Protein AF-A0A954FIX8-F1 (afdb_monomer_lite)

Secondary structure (DSSP, 8-state):
---------TT-PPPHHHHHT-EEEE--SGGGTTEEEEEE--TT--SHHHHHHHEEEE-TTSPPBPPSEEEEETTEEEEEEE-HHHHHH-S--S--EEEEE-SSS-EEEEE-EEEEHHHHHHHH-HHHH--SS----THHHHHHHHHHHHHHHHHHHHHHHHH-

Foldseek 3Di:
DDDDDDDQPLPPDPDPVQQAQKAKEAELDDPCFQKIKIRHQDVLDDDQVQCQVFKWKDFPPDDIWGFPGWDDDDRTIITMTGDVCSSPVSDWGPWMKMWGDGPDPDIDIGTHHYDYLVVCCVNNNPVSSDDDPDDPPCCPVVVVVVVVVVVVVVVVVVVVVVVD

Structure (mmCIF, N/CA/C/O backbone):
data_AF-A0A954FIX8-F1
#
_entry.id   AF-A0A954FIX8-F1
#
loop_
_atom_site.group_PDB
_atom_site.id
_atom_site.type_symbol
_atom_site.label_atom_id
_atom_site.label_alt_id
_atom_site.label_comp_id
_atom_site.label_asym_id
_atom_site.label_entity_id
_atom_site.label_seq_id
_atom_site.pdbx_PDB_ins_code
_atom_site.Cartn_x
_atom_site.Cartn_y
_atom_site.Cartn_z
_atom_site.occupancy
_atom_site.B_iso_or_equiv
_atom_site.auth_seq_id
_atom_site.auth_comp_id
_atom_site.auth_asym_id
_atom_site.auth_atom_id
_atom_site.pdbx_PDB_model_num
ATOM 1 N N . MET A 1 1 ? 9.500 -44.089 -13.401 1.00 39.69 1 MET A N 1
ATOM 2 C CA . MET A 1 1 ? 9.480 -42.622 -13.225 1.00 39.69 1 MET A CA 1
ATOM 3 C C . MET A 1 1 ? 8.141 -42.274 -12.603 1.00 39.69 1 MET A C 1
ATOM 5 O O . MET A 1 1 ? 7.131 -42.311 -13.289 1.00 39.69 1 MET A O 1
ATOM 9 N N . THR A 1 2 ? 8.108 -42.116 -11.285 1.00 34.31 2 THR A N 1
ATOM 10 C CA . THR A 1 2 ? 6.881 -41.918 -10.502 1.00 34.31 2 THR A CA 1
ATOM 11 C C . THR A 1 2 ? 6.580 -40.425 -10.449 1.00 34.31 2 THR A C 1
ATOM 13 O O . THR A 1 2 ? 7.409 -39.648 -9.983 1.00 34.31 2 THR A O 1
ATOM 16 N N . ALA A 1 3 ? 5.428 -40.018 -10.978 1.00 35.94 3 ALA A N 1
ATOM 17 C CA . ALA A 1 3 ? 4.969 -38.638 -10.927 1.00 35.94 3 ALA A CA 1
ATOM 18 C C . ALA A 1 3 ? 4.528 -38.301 -9.495 1.00 35.94 3 ALA A C 1
ATOM 20 O O . ALA A 1 3 ? 3.536 -38.834 -9.001 1.00 35.94 3 ALA A O 1
ATOM 21 N N . THR A 1 4 ? 5.279 -37.432 -8.821 1.00 33.34 4 THR A N 1
ATOM 22 C CA . THR A 1 4 ? 4.901 -36.880 -7.517 1.00 33.34 4 THR A CA 1
ATOM 23 C C . THR A 1 4 ? 3.826 -35.818 -7.733 1.00 33.34 4 THR A C 1
ATOM 25 O O . THR A 1 4 ? 4.120 -34.701 -8.150 1.00 33.34 4 THR A O 1
ATOM 28 N N . SER A 1 5 ? 2.565 -36.162 -7.473 1.00 34.88 5 SER A N 1
ATOM 29 C CA . SER A 1 5 ? 1.468 -35.196 -7.424 1.00 34.88 5 SER A CA 1
ATOM 30 C C . SER A 1 5 ? 1.605 -34.337 -6.165 1.00 34.88 5 SER A C 1
ATOM 32 O O . SER A 1 5 ? 1.379 -34.821 -5.055 1.00 34.88 5 SER A O 1
ATOM 34 N N . ILE A 1 6 ? 1.977 -33.067 -6.323 1.00 37.81 6 ILE A N 1
ATOM 35 C CA . ILE A 1 6 ? 1.913 -32.081 -5.241 1.00 37.81 6 ILE A CA 1
ATOM 36 C C . ILE A 1 6 ? 0.433 -31.745 -5.034 1.00 37.81 6 ILE A C 1
ATOM 38 O O . ILE A 1 6 ? -0.188 -31.082 -5.862 1.00 37.81 6 ILE A O 1
ATOM 42 N N . GLN A 1 7 ? -0.155 -32.249 -3.949 1.00 28.70 7 GLN A N 1
ATOM 43 C CA . GLN A 1 7 ? -1.467 -31.801 -3.495 1.00 28.70 7 GLN A CA 1
ATOM 44 C C . GLN A 1 7 ? -1.322 -30.392 -2.913 1.00 28.70 7 GLN A C 1
ATOM 46 O O . GLN A 1 7 ? -0.745 -30.202 -1.843 1.00 28.70 7 GLN A O 1
ATOM 51 N N . TYR A 1 8 ? -1.849 -29.402 -3.628 1.00 33.47 8 TYR A N 1
ATOM 52 C CA . TYR A 1 8 ? -1.989 -28.041 -3.128 1.00 33.47 8 TYR A CA 1
ATOM 53 C C . TYR A 1 8 ? -3.057 -28.034 -2.035 1.00 33.47 8 TYR A C 1
ATOM 55 O O . TYR A 1 8 ? -4.249 -28.145 -2.315 1.00 33.47 8 TYR A O 1
ATOM 63 N N . ASN A 1 9 ? -2.629 -27.932 -0.778 1.00 33.62 9 ASN A N 1
ATOM 64 C CA . ASN A 1 9 ? -3.534 -27.736 0.346 1.00 33.62 9 ASN A CA 1
ATOM 65 C C . ASN A 1 9 ? -4.104 -26.309 0.281 1.00 33.62 9 ASN A C 1
ATOM 67 O O . ASN A 1 9 ? -3.514 -25.365 0.794 1.00 33.62 9 ASN A O 1
ATOM 71 N N . THR A 1 10 ? -5.248 -26.160 -0.383 1.00 42.16 10 THR A N 1
ATOM 72 C CA . THR A 1 10 ? -5.930 -24.888 -0.683 1.00 42.16 10 THR A CA 1
ATOM 73 C C . THR A 1 10 ? -6.607 -24.239 0.537 1.00 42.16 10 THR A C 1
ATOM 75 O O . THR A 1 10 ? -7.404 -23.324 0.380 1.00 42.16 10 THR A O 1
ATOM 78 N N . ASN A 1 11 ? -6.321 -24.703 1.760 1.00 40.00 11 ASN A N 1
ATOM 79 C CA . ASN A 1 11 ? -7.051 -24.325 2.976 1.00 40.00 11 ASN A CA 1
ATOM 80 C C . ASN A 1 11 ? -6.167 -23.774 4.103 1.00 40.00 11 ASN A C 1
ATOM 82 O O . ASN A 1 11 ? -6.556 -23.821 5.271 1.00 40.00 11 ASN A O 1
ATOM 86 N N . GLN A 1 12 ? -4.997 -23.214 3.802 1.00 38.09 12 GLN A N 1
ATOM 87 C CA . GLN A 1 12 ? -4.300 -22.401 4.799 1.00 38.09 12 GLN A CA 1
ATOM 88 C C . GLN A 1 12 ? -4.843 -20.973 4.757 1.00 38.09 12 GLN A C 1
ATOM 90 O O . GLN A 1 12 ? -4.279 -20.086 4.127 1.00 38.09 12 GLN A O 1
ATOM 95 N N . ARG A 1 13 ? -5.965 -20.749 5.459 1.00 42.78 13 ARG A N 1
ATOM 96 C CA . ARG A 1 13 ? -6.298 -19.397 5.929 1.00 42.78 13 ARG A CA 1
ATOM 97 C C . ARG A 1 13 ? -5.072 -18.862 6.688 1.00 42.78 13 ARG A C 1
ATOM 99 O O . ARG A 1 13 ? -4.485 -19.637 7.450 1.00 42.78 13 ARG A O 1
ATOM 106 N N . PRO A 1 14 ? -4.695 -17.581 6.520 1.00 46.41 14 PRO A N 1
ATOM 107 C CA . PRO A 1 14 ? -3.630 -16.974 7.311 1.00 46.41 14 PRO A CA 1
ATOM 108 C C . PRO A 1 14 ? -3.863 -17.287 8.788 1.00 46.41 14 PRO A C 1
ATOM 110 O O . PRO A 1 14 ? -5.001 -17.166 9.255 1.00 46.41 14 PRO A O 1
ATOM 113 N N . LYS A 1 15 ? -2.819 -17.716 9.513 1.00 43.31 15 LYS A N 1
ATOM 114 C CA . LYS A 1 15 ? -2.913 -17.876 10.970 1.00 43.31 15 LYS A CA 1
ATOM 115 C C . LYS A 1 15 ? -3.481 -16.575 11.529 1.00 43.31 15 LYS A C 1
ATOM 117 O O . LYS A 1 15 ? -3.002 -15.499 11.200 1.00 43.31 15 LYS A O 1
ATOM 122 N N . GLU A 1 16 ? -4.500 -16.670 12.367 1.00 44.19 16 GLU A N 1
ATOM 123 C CA . GLU A 1 16 ? -5.243 -15.529 12.925 1.00 44.19 16 GLU A CA 1
ATOM 124 C C . GLU A 1 16 ? -4.321 -14.491 13.606 1.00 44.19 16 GLU A C 1
ATOM 126 O O . GLU A 1 16 ? -4.558 -13.288 13.548 1.00 44.19 16 GLU A O 1
ATOM 131 N N . SER A 1 17 ? -3.178 -14.957 14.124 1.00 43.09 17 SER A N 1
ATOM 132 C CA . SER A 1 17 ? -2.058 -14.150 14.628 1.00 43.09 17 SER A CA 1
ATOM 133 C C . SER A 1 17 ? -1.415 -13.211 13.594 1.00 43.09 17 SER A C 1
ATOM 135 O O . SER A 1 17 ? -0.978 -12.131 13.977 1.00 43.09 17 SER A O 1
ATOM 137 N N . ASP A 1 18 ? -1.321 -13.599 12.320 1.00 48.75 18 ASP A N 1
ATOM 138 C CA . ASP A 1 18 ? -0.743 -12.768 11.253 1.00 48.75 18 ASP A CA 1
ATOM 139 C C . ASP A 1 18 ? -1.732 -11.689 10.776 1.00 48.75 18 ASP A C 1
ATOM 141 O O . ASP A 1 18 ? -1.312 -10.647 10.279 1.00 48.75 18 ASP A O 1
ATOM 145 N N . ARG A 1 19 ? -3.047 -11.890 10.965 1.00 50.97 19 ARG A N 1
ATOM 146 C CA . ARG A 1 19 ? -4.070 -10.881 10.629 1.00 50.97 19 ARG A CA 1
ATOM 147 C C . ARG A 1 19 ? -4.088 -9.716 11.616 1.00 50.97 19 ARG A C 1
ATOM 149 O O . ARG A 1 19 ? -4.242 -8.573 11.199 1.00 50.97 19 ARG A O 1
ATOM 156 N N . ASN A 1 20 ? -3.888 -9.988 12.906 1.00 53.97 20 ASN A N 1
ATOM 157 C CA . ASN A 1 20 ? -3.917 -8.950 13.945 1.00 53.97 20 ASN A CA 1
ATOM 158 C C . ASN A 1 20 ? -2.717 -7.990 13.887 1.00 53.97 20 ASN A C 1
ATOM 160 O O . ASN A 1 20 ? -2.825 -6.855 14.341 1.00 53.97 20 ASN A O 1
ATOM 164 N N . ALA A 1 21 ? -1.585 -8.420 13.321 1.00 64.12 21 ALA A N 1
ATOM 165 C CA . ALA A 1 21 ? -0.390 -7.586 13.200 1.00 64.12 21 ALA A CA 1
ATOM 166 C C . ALA A 1 21 ? -0.434 -6.612 12.008 1.00 64.12 21 ALA A C 1
ATOM 168 O O . ALA A 1 21 ? 0.373 -5.687 11.963 1.00 64.12 21 ALA A O 1
ATOM 169 N N . GLY A 1 22 ? -1.380 -6.774 11.075 1.00 73.88 22 GLY A N 1
ATOM 170 C CA . GLY A 1 22 ? -1.388 -6.038 9.813 1.00 73.88 22 GLY A CA 1
ATOM 171 C C . GLY A 1 22 ? -0.283 -6.516 8.860 1.00 73.88 22 GLY A C 1
ATOM 172 O O . GLY A 1 22 ? 0.870 -6.736 9.243 1.00 73.88 22 GLY A O 1
ATOM 173 N N . ARG A 1 23 ? -0.628 -6.691 7.586 1.00 84.69 23 ARG A N 1
ATOM 174 C CA . ARG A 1 23 ? 0.288 -7.171 6.543 1.00 84.69 23 ARG A CA 1
ATOM 175 C C . ARG A 1 23 ? 0.268 -6.210 5.369 1.00 84.69 23 ARG A C 1
ATOM 177 O O . ARG A 1 23 ? -0.810 -5.833 4.918 1.00 84.69 23 ARG A O 1
ATOM 184 N N . ILE A 1 24 ? 1.442 -5.889 4.831 1.00 87.75 24 ILE A N 1
ATOM 185 C CA . ILE A 1 24 ? 1.549 -5.302 3.498 1.00 87.75 24 ILE A CA 1
ATOM 186 C C . ILE A 1 24 ? 2.100 -6.306 2.492 1.00 87.75 24 ILE A C 1
ATOM 188 O O . ILE A 1 24 ? 3.053 -7.043 2.760 1.00 87.75 24 ILE A O 1
ATOM 192 N N . VAL A 1 25 ? 1.479 -6.322 1.321 1.00 88.19 25 VAL A N 1
ATOM 193 C CA . VAL A 1 25 ? 1.884 -7.094 0.152 1.00 88.19 25 VAL A CA 1
ATOM 194 C C . VAL A 1 25 ? 2.420 -6.112 -0.879 1.00 88.19 25 VAL A C 1
ATOM 196 O O . VAL A 1 25 ? 1.718 -5.183 -1.270 1.00 88.19 25 VAL A O 1
ATOM 199 N N . VAL A 1 26 ? 3.670 -6.296 -1.292 1.00 89.00 26 VAL A N 1
ATOM 200 C CA . VAL A 1 26 ? 4.383 -5.361 -2.170 1.00 89.00 26 VAL A CA 1
ATOM 201 C C . VAL A 1 26 ? 4.695 -6.036 -3.498 1.00 89.00 26 VAL A C 1
ATOM 203 O O . VAL A 1 26 ? 5.276 -7.123 -3.529 1.00 89.00 26 VAL A O 1
ATOM 206 N N . HIS A 1 27 ? 4.339 -5.376 -4.595 1.00 86.94 27 HIS A N 1
ATOM 207 C CA . HIS A 1 27 ? 4.666 -5.805 -5.948 1.00 86.94 27 HIS A CA 1
ATOM 208 C C . HIS A 1 27 ? 5.991 -5.160 -6.371 1.00 86.94 27 HIS A C 1
ATOM 210 O O . HIS A 1 27 ? 6.086 -3.941 -6.500 1.00 86.94 27 HIS A O 1
ATOM 216 N N . THR A 1 28 ? 7.024 -5.976 -6.579 1.00 84.25 28 THR A N 1
ATOM 217 C CA . THR A 1 28 ? 8.376 -5.526 -6.970 1.00 84.25 28 THR A CA 1
ATOM 218 C C . THR A 1 28 ? 8.754 -5.923 -8.394 1.00 84.25 28 THR A C 1
ATOM 220 O O . THR A 1 28 ? 9.858 -5.623 -8.838 1.00 84.25 28 THR A O 1
ATOM 223 N N . VAL A 1 29 ? 7.867 -6.622 -9.107 1.00 78.69 29 VAL A N 1
ATOM 224 C CA . VAL A 1 29 ? 8.109 -7.129 -10.462 1.00 78.69 29 VAL A CA 1
ATOM 225 C C . VAL A 1 29 ? 6.853 -7.021 -11.329 1.00 78.69 29 VAL A C 1
ATOM 227 O O . VAL A 1 29 ? 5.725 -7.108 -10.843 1.00 78.69 29 VAL A O 1
ATOM 230 N N . GLY A 1 30 ? 7.053 -6.882 -12.642 1.00 79.69 30 GLY A N 1
ATOM 231 C CA . GLY A 1 30 ? 5.978 -6.864 -13.637 1.00 79.69 30 GLY A CA 1
ATOM 232 C C . GLY A 1 30 ? 5.226 -5.532 -13.736 1.00 79.69 30 GLY A C 1
ATOM 233 O O . GLY A 1 30 ? 5.702 -4.484 -13.306 1.00 79.69 30 GLY A O 1
ATOM 234 N N . ASN A 1 31 ? 4.030 -5.567 -14.324 1.00 78.12 31 ASN A N 1
ATOM 235 C CA . ASN A 1 31 ? 3.233 -4.362 -14.612 1.00 78.12 31 ASN A CA 1
ATOM 236 C C . ASN A 1 31 ? 2.630 -3.700 -13.361 1.00 78.12 31 ASN A C 1
ATOM 238 O O . ASN A 1 31 ? 2.096 -2.599 -13.445 1.00 78.12 31 ASN A O 1
ATOM 242 N N . GLU A 1 32 ? 2.699 -4.379 -12.219 1.00 78.44 32 GLU A N 1
ATOM 243 C CA . GLU A 1 32 ? 2.155 -3.932 -10.935 1.00 78.44 32 GLU A CA 1
ATOM 244 C C . GLU A 1 32 ? 3.255 -3.415 -9.995 1.00 78.44 32 GLU A C 1
ATOM 246 O O . GLU A 1 32 ? 2.974 -3.090 -8.845 1.00 78.44 32 GLU A O 1
ATOM 251 N N . THR A 1 33 ? 4.506 -3.334 -10.467 1.00 82.44 33 THR A N 1
ATOM 252 C CA . THR A 1 33 ? 5.653 -2.877 -9.666 1.00 82.44 33 THR A CA 1
ATOM 253 C C . THR A 1 33 ? 5.366 -1.514 -9.030 1.00 82.44 33 THR A C 1
ATOM 255 O O . THR A 1 33 ? 4.926 -0.581 -9.701 1.00 82.44 33 THR A O 1
ATOM 258 N N . GLY A 1 34 ? 5.614 -1.403 -7.725 1.00 84.69 34 GLY A N 1
ATOM 259 C CA . GLY A 1 34 ? 5.345 -0.205 -6.930 1.00 84.69 34 GLY A CA 1
ATOM 260 C C . GLY A 1 34 ? 3.978 -0.197 -6.255 1.00 84.69 34 GLY A C 1
ATOM 261 O O . GLY A 1 34 ? 3.753 0.624 -5.366 1.00 84.69 34 GLY A O 1
ATOM 262 N N . LEU A 1 35 ? 3.069 -1.109 -6.616 1.00 88.44 35 LEU A N 1
ATOM 263 C CA . LEU A 1 35 ? 1.805 -1.244 -5.906 1.00 88.44 35 LEU A CA 1
ATOM 264 C C . LEU A 1 35 ? 1.990 -1.962 -4.570 1.00 88.44 35 LEU A C 1
ATOM 266 O O . LEU A 1 35 ? 2.683 -2.977 -4.453 1.00 88.44 35 LEU A O 1
ATOM 270 N N . ILE A 1 36 ? 1.317 -1.426 -3.559 1.00 89.94 36 ILE A N 1
ATOM 271 C CA . ILE A 1 36 ? 1.330 -1.940 -2.196 1.00 89.94 36 ILE A CA 1
ATOM 272 C C . ILE A 1 36 ? -0.112 -2.143 -1.764 1.00 89.94 36 ILE A C 1
ATOM 274 O O . ILE A 1 36 ? -0.934 -1.236 -1.872 1.00 89.94 36 ILE A O 1
ATOM 278 N N . ARG A 1 37 ? -0.415 -3.323 -1.240 1.00 88.75 37 ARG A N 1
ATOM 279 C CA . ARG A 1 37 ? -1.689 -3.641 -0.604 1.00 88.75 37 ARG A CA 1
ATOM 280 C C . ARG A 1 37 ? -1.478 -3.747 0.894 1.00 88.75 37 ARG A C 1
ATOM 282 O O . ARG A 1 37 ? -0.566 -4.435 1.328 1.00 88.75 37 ARG A O 1
ATOM 289 N N . LEU A 1 38 ? -2.345 -3.122 1.670 1.00 87.12 38 LEU A N 1
ATOM 290 C CA . LEU A 1 38 ? -2.389 -3.212 3.119 1.00 87.12 38 LEU A CA 1
ATOM 291 C C . LEU A 1 38 ? -3.659 -3.951 3.542 1.00 87.12 38 LEU A C 1
ATOM 293 O O . LEU A 1 38 ? -4.772 -3.522 3.236 1.00 87.12 38 LEU A O 1
ATOM 297 N N . ASP A 1 39 ? -3.453 -5.046 4.267 1.00 81.75 39 ASP A N 1
ATOM 298 C CA . ASP A 1 39 ? -4.475 -5.822 4.958 1.00 81.75 39 ASP A CA 1
ATOM 299 C C . ASP A 1 39 ? -4.311 -5.565 6.465 1.00 81.75 39 ASP A C 1
ATOM 301 O O . ASP A 1 39 ? -3.432 -6.146 7.109 1.00 81.75 39 ASP A O 1
ATOM 305 N N . ILE A 1 40 ? -5.118 -4.671 7.039 1.00 78.69 40 ILE A N 1
ATOM 306 C CA . ILE A 1 40 ? -5.077 -4.354 8.475 1.00 78.69 40 ILE A CA 1
ATOM 307 C C . ILE A 1 40 ? -6.496 -4.147 9.026 1.00 78.69 40 ILE A C 1
ATOM 309 O O . ILE A 1 40 ? -7.309 -3.477 8.382 1.00 78.69 40 ILE A O 1
ATOM 313 N N . PRO A 1 41 ? -6.829 -4.708 10.204 1.00 77.31 41 PRO A N 1
ATOM 314 C CA . PRO A 1 41 ? -8.099 -4.421 10.854 1.00 77.31 41 PRO A CA 1
ATOM 315 C C . PRO A 1 41 ? -8.109 -2.979 11.384 1.00 77.31 41 PRO A C 1
ATOM 317 O O . PRO A 1 41 ? -7.289 -2.615 12.223 1.00 77.31 41 PRO A O 1
ATOM 320 N N . LEU A 1 42 ? -9.069 -2.169 10.930 1.00 82.31 42 LEU A N 1
ATOM 321 C CA . LEU A 1 42 ? -9.266 -0.779 11.373 1.00 82.31 42 LEU A CA 1
ATOM 322 C C . LEU A 1 42 ? -10.658 -0.607 11.999 1.00 82.31 42 LEU A C 1
ATOM 324 O O . LEU A 1 42 ? -11.490 0.110 11.447 1.00 82.31 42 LEU A O 1
ATOM 328 N N . PRO A 1 43 ? -10.951 -1.251 13.146 1.00 78.56 43 PRO A N 1
ATOM 329 C CA . PRO A 1 43 ? -12.299 -1.262 13.720 1.00 78.56 43 PRO A CA 1
ATOM 330 C C . PRO A 1 43 ? -12.778 0.124 14.181 1.00 78.56 43 PRO A C 1
ATOM 332 O O . PRO A 1 43 ? -13.966 0.312 14.427 1.00 78.56 43 PRO A O 1
ATOM 335 N N . GLN A 1 44 ? -11.872 1.099 14.317 1.00 81.62 44 GLN A N 1
ATOM 336 C CA . GLN A 1 44 ? -12.204 2.475 14.698 1.00 81.62 44 GLN A CA 1
ATOM 337 C C . GLN A 1 44 ? -12.613 3.357 13.507 1.00 81.62 44 GLN A C 1
ATOM 339 O O . GLN A 1 44 ? -13.035 4.494 13.719 1.00 81.62 44 GLN A O 1
ATOM 344 N N . LEU A 1 45 ? -12.463 2.869 12.271 1.00 81.44 45 LEU A N 1
ATOM 345 C CA . LEU A 1 45 ? -12.846 3.574 11.050 1.00 81.44 45 LEU A CA 1
ATOM 346 C C . LEU A 1 45 ? -14.036 2.858 10.413 1.00 81.44 45 LEU A C 1
ATOM 348 O O . LEU A 1 45 ? -13.994 1.653 10.191 1.00 81.44 45 LEU A O 1
ATOM 352 N N . ALA A 1 46 ? -15.110 3.597 10.130 1.00 79.94 46 ALA A N 1
ATOM 353 C CA . ALA A 1 46 ? -16.377 2.986 9.726 1.00 79.94 46 ALA A CA 1
ATOM 354 C C . ALA A 1 46 ? -16.553 2.891 8.203 1.00 79.94 46 ALA A C 1
ATOM 356 O O . ALA A 1 46 ? -17.371 2.109 7.725 1.00 79.94 46 ALA A O 1
ATOM 357 N N . THR A 1 47 ? -15.827 3.703 7.427 1.00 85.69 47 THR A N 1
ATOM 358 C CA . THR A 1 47 ? -16.047 3.825 5.976 1.00 85.69 47 THR A CA 1
ATOM 359 C C . THR A 1 47 ? -14.746 3.899 5.185 1.00 85.69 47 THR A C 1
ATOM 361 O O . THR A 1 47 ? -13.736 4.418 5.663 1.00 85.69 47 THR A O 1
ATOM 364 N N . ALA A 1 48 ? -14.793 3.448 3.927 1.00 86.12 48 ALA A N 1
ATOM 365 C CA . ALA A 1 48 ? -13.664 3.526 2.999 1.00 86.12 48 ALA A CA 1
ATOM 366 C C . ALA A 1 48 ? -13.184 4.974 2.771 1.00 86.12 48 ALA A C 1
ATOM 368 O O . ALA A 1 48 ? -11.985 5.216 2.653 1.00 86.12 48 ALA A O 1
ATOM 369 N N . ASP A 1 49 ? -14.099 5.949 2.783 1.00 87.12 49 ASP A N 1
ATOM 370 C CA . ASP A 1 49 ? -13.768 7.372 2.648 1.00 87.12 49 ASP A CA 1
ATOM 371 C C . ASP A 1 49 ? -12.996 7.923 3.850 1.00 87.12 49 ASP A C 1
ATOM 373 O O . ASP A 1 49 ? -12.104 8.759 3.694 1.00 87.12 49 ASP A O 1
ATOM 377 N N . GLU A 1 50 ? -13.327 7.479 5.063 1.00 88.06 50 GLU A N 1
ATOM 378 C CA . GLU A 1 50 ? -12.548 7.839 6.245 1.00 88.06 50 GLU A CA 1
ATOM 379 C C . GLU A 1 50 ? -11.157 7.226 6.201 1.00 88.06 50 GLU A C 1
ATOM 381 O O . GLU A 1 50 ? -10.180 7.935 6.431 1.00 88.06 50 GLU A O 1
ATOM 386 N N . VAL A 1 51 ? -11.070 5.944 5.847 1.00 88.44 51 VAL A N 1
ATOM 387 C CA . VAL A 1 51 ? -9.802 5.232 5.677 1.00 88.44 51 VAL A CA 1
ATOM 388 C C . VAL A 1 51 ? -8.923 5.944 4.649 1.00 88.44 51 VAL A C 1
ATOM 390 O O . VAL A 1 51 ? -7.766 6.239 4.932 1.00 88.44 51 VAL A O 1
ATOM 393 N N . ARG A 1 52 ? -9.486 6.336 3.501 1.00 88.62 52 ARG A N 1
ATOM 394 C CA . ARG A 1 52 ? -8.760 7.049 2.442 1.00 88.62 52 ARG A CA 1
ATOM 395 C C . ARG A 1 52 ? -8.164 8.381 2.901 1.00 88.62 52 ARG A C 1
ATOM 397 O O . ARG A 1 52 ? -7.115 8.775 2.405 1.00 88.62 52 ARG A O 1
ATOM 404 N N . ARG A 1 53 ? -8.845 9.097 3.801 1.00 88.88 53 ARG A N 1
ATOM 405 C CA . ARG A 1 53 ? -8.403 10.415 4.288 1.00 88.88 53 ARG A CA 1
ATOM 406 C C . ARG A 1 53 ? -7.479 10.340 5.498 1.00 88.88 53 ARG A C 1
ATOM 408 O O . ARG A 1 53 ? -6.666 11.240 5.672 1.00 88.88 53 ARG A O 1
ATOM 415 N N . LYS A 1 54 ? -7.659 9.332 6.353 1.00 90.50 54 LYS A N 1
ATOM 416 C CA . LYS A 1 54 ? -7.036 9.273 7.681 1.00 90.50 54 LYS A CA 1
ATOM 417 C C . LYS A 1 54 ? -5.879 8.290 7.768 1.00 90.50 54 LYS A C 1
ATOM 419 O O . LYS A 1 54 ? -5.087 8.426 8.689 1.00 90.50 54 LYS A O 1
ATOM 424 N N . VAL A 1 55 ? -5.790 7.307 6.871 1.00 91.31 55 VAL A N 1
ATOM 425 C CA . VAL A 1 55 ? -4.695 6.330 6.863 1.00 91.31 55 VAL A CA 1
ATOM 426 C C . VAL A 1 55 ? -3.554 6.833 5.991 1.00 91.31 55 VAL A C 1
ATOM 428 O O . VAL A 1 55 ? -3.787 7.294 4.877 1.00 91.31 55 VAL A O 1
ATOM 431 N N . GLN A 1 56 ? -2.325 6.701 6.475 1.00 93.31 56 GLN A N 1
ATOM 432 C CA . GLN A 1 56 ? -1.107 6.904 5.698 1.00 93.31 56 GLN A CA 1
ATOM 433 C C . GLN A 1 56 ? -0.161 5.718 5.890 1.00 93.31 56 GLN A C 1
ATOM 435 O O . GLN A 1 56 ? -0.152 5.064 6.935 1.00 93.31 56 GLN A O 1
ATOM 440 N N . LEU A 1 57 ? 0.645 5.444 4.868 1.00 91.69 57 LEU A N 1
ATOM 441 C CA . LEU A 1 57 ? 1.715 4.455 4.912 1.00 91.69 57 LEU A CA 1
ATOM 442 C C . LEU A 1 57 ? 3.060 5.182 4.864 1.00 91.69 57 LEU A C 1
ATOM 444 O O . LEU A 1 57 ? 3.374 5.854 3.890 1.00 91.69 57 LEU A O 1
ATOM 448 N N . ALA A 1 58 ? 3.866 5.042 5.906 1.00 92.31 58 ALA A N 1
ATOM 449 C CA . ALA A 1 58 ? 5.213 5.582 5.979 1.00 92.31 58 ALA A CA 1
ATOM 450 C C . ALA A 1 58 ? 6.241 4.469 5.737 1.00 92.31 58 ALA A C 1
ATOM 452 O O . ALA A 1 58 ? 6.287 3.478 6.467 1.00 92.31 58 ALA A O 1
ATOM 453 N N . ILE A 1 59 ? 7.086 4.657 4.726 1.00 89.94 59 ILE A N 1
ATOM 454 C CA . ILE A 1 59 ? 8.235 3.798 4.431 1.00 89.94 59 ILE A CA 1
ATOM 455 C C . ILE A 1 59 ? 9.497 4.624 4.711 1.00 89.94 59 ILE A C 1
ATOM 457 O O . ILE A 1 59 ? 9.600 5.741 4.201 1.00 89.94 59 ILE A O 1
ATOM 461 N N . PRO A 1 60 ? 10.451 4.148 5.534 1.00 85.88 60 PRO A N 1
ATOM 462 C CA . PRO A 1 60 ? 11.658 4.909 5.836 1.00 85.88 60 PRO A CA 1
ATOM 463 C C . PRO A 1 60 ? 12.426 5.292 4.566 1.00 85.88 60 PRO A C 1
ATOM 465 O O . PRO A 1 60 ? 12.799 4.428 3.779 1.00 85.88 60 PRO A O 1
ATOM 468 N N . GLY A 1 61 ? 12.684 6.590 4.396 1.00 84.81 61 GLY A N 1
ATOM 469 C CA . GLY A 1 61 ? 13.349 7.136 3.208 1.00 84.81 61 GLY A CA 1
ATOM 470 C C . GLY A 1 61 ? 12.398 7.662 2.127 1.00 84.81 61 GLY A C 1
ATOM 471 O O . GLY A 1 61 ? 12.861 8.360 1.230 1.00 84.81 61 GLY A O 1
ATOM 472 N N . GLU A 1 62 ? 11.090 7.421 2.246 1.00 86.31 62 GLU A N 1
ATOM 473 C CA . GLU A 1 62 ? 10.056 7.961 1.356 1.00 86.31 62 GLU A CA 1
ATOM 474 C C . GLU A 1 62 ? 9.142 8.945 2.110 1.00 86.31 62 GLU A C 1
ATOM 476 O O . GLU A 1 62 ? 9.003 8.901 3.336 1.00 86.31 62 GLU A O 1
ATOM 481 N N . ALA A 1 63 ? 8.515 9.868 1.378 1.00 87.88 63 ALA A N 1
ATOM 482 C CA . ALA A 1 63 ? 7.434 10.673 1.937 1.00 87.88 63 ALA A CA 1
ATOM 483 C C . ALA A 1 63 ? 6.230 9.772 2.294 1.00 87.88 63 ALA A C 1
ATOM 485 O O . ALA A 1 63 ? 6.009 8.768 1.615 1.00 87.88 63 ALA A O 1
ATOM 486 N N . PRO A 1 64 ? 5.423 10.118 3.316 1.00 89.44 64 PRO A N 1
ATOM 487 C CA . PRO A 1 64 ? 4.225 9.351 3.641 1.00 89.44 64 PRO A CA 1
ATOM 488 C C . PRO A 1 64 ? 3.304 9.191 2.426 1.00 89.44 64 PRO A C 1
ATOM 490 O O . PRO A 1 64 ? 2.965 10.162 1.747 1.00 89.44 64 PRO A O 1
ATOM 493 N N . LEU A 1 65 ? 2.898 7.953 2.167 1.00 89.88 65 LEU A N 1
ATOM 494 C CA . LEU A 1 65 ? 2.042 7.569 1.059 1.00 89.88 65 LEU A CA 1
ATOM 495 C C . LEU A 1 65 ? 0.579 7.634 1.483 1.00 89.88 65 LEU A C 1
ATOM 497 O O . LEU A 1 65 ? 0.161 7.023 2.471 1.00 89.88 65 LEU A O 1
ATOM 501 N N . SER A 1 66 ? -0.213 8.340 0.685 1.00 90.25 66 SER A N 1
ATOM 502 C CA . SER A 1 66 ? -1.668 8.364 0.819 1.00 90.25 66 SER A CA 1
ATOM 503 C C . SER A 1 66 ? -2.301 7.198 0.049 1.00 90.25 66 SER A C 1
ATOM 505 O O . SER A 1 66 ? -1.788 6.824 -1.011 1.00 90.25 66 SER A O 1
ATOM 507 N N . PRO A 1 67 ? -3.434 6.645 0.519 1.00 90.25 67 PRO A N 1
ATOM 508 C CA . PRO A 1 67 ? -4.144 5.588 -0.186 1.00 90.25 67 PRO A CA 1
ATOM 509 C C . PRO A 1 67 ? -4.539 6.007 -1.606 1.00 90.25 67 PRO A C 1
ATOM 511 O O . PRO A 1 67 ? -5.214 7.022 -1.812 1.00 90.25 67 PRO A O 1
ATOM 514 N N . THR A 1 68 ? -4.161 5.201 -2.596 1.00 88.31 68 THR A N 1
ATOM 515 C CA . THR A 1 68 ? -4.609 5.355 -3.986 1.00 88.31 68 THR A CA 1
ATOM 516 C C . THR A 1 68 ? -6.022 4.811 -4.165 1.00 88.31 68 THR A C 1
ATOM 518 O O . THR A 1 68 ? -6.818 5.394 -4.903 1.00 88.31 68 THR A O 1
ATOM 521 N N . SER A 1 69 ? -6.358 3.745 -3.434 1.00 85.94 69 SER A N 1
ATOM 522 C CA . SER A 1 69 ? -7.679 3.121 -3.429 1.00 85.94 69 SER A CA 1
ATOM 523 C C . SER A 1 69 ? -7.995 2.478 -2.085 1.00 85.94 69 SER A C 1
ATOM 525 O O . SER A 1 69 ? -7.096 2.065 -1.354 1.00 85.94 69 SER A O 1
ATOM 527 N N . VAL A 1 70 ? -9.283 2.402 -1.760 1.00 86.38 70 VAL A N 1
ATOM 528 C CA . VAL A 1 70 ? -9.792 1.726 -0.566 1.00 86.38 70 VAL A CA 1
ATOM 529 C C . VAL A 1 70 ? -11.078 1.007 -0.934 1.00 86.38 70 VAL A C 1
ATOM 531 O O . VAL A 1 70 ? -12.019 1.636 -1.418 1.00 86.38 70 VAL A O 1
ATOM 534 N N . VAL A 1 71 ? -11.138 -0.295 -0.665 1.00 83.38 71 VAL A N 1
ATOM 535 C CA . VAL A 1 71 ? -12.338 -1.110 -0.875 1.00 83.38 71 VAL A CA 1
ATOM 536 C C . VAL A 1 71 ? -12.723 -1.789 0.432 1.00 83.38 71 VAL A C 1
ATOM 538 O O . VAL A 1 71 ? -11.889 -2.406 1.089 1.00 83.38 71 VAL A O 1
ATOM 541 N N . ALA A 1 72 ? -13.994 -1.671 0.813 1.00 79.06 72 ALA A N 1
ATOM 542 C CA . ALA A 1 72 ? -14.556 -2.441 1.916 1.00 79.06 72 ALA A CA 1
ATOM 543 C C . ALA A 1 72 ? -14.860 -3.866 1.430 1.00 79.06 72 ALA A C 1
ATOM 545 O O . ALA A 1 72 ? -15.578 -4.040 0.444 1.00 79.06 72 ALA A O 1
ATOM 546 N N . VAL A 1 73 ? -14.305 -4.868 2.108 1.00 73.94 73 VAL A N 1
ATOM 547 C CA . VAL A 1 73 ? -14.520 -6.290 1.828 1.00 73.94 73 VAL A CA 1
ATOM 548 C C . VAL A 1 73 ? -14.971 -6.940 3.127 1.00 73.94 73 VAL A C 1
ATOM 550 O O . VAL A 1 73 ? -14.191 -7.049 4.066 1.00 73.94 73 VAL A O 1
ATOM 553 N N . ASP A 1 74 ? -16.237 -7.350 3.180 1.00 71.81 74 ASP A N 1
ATOM 554 C CA . ASP A 1 74 ? -16.867 -7.937 4.366 1.00 71.81 74 ASP A CA 1
ATOM 555 C C . ASP A 1 74 ? -16.649 -7.096 5.644 1.00 71.81 74 ASP A C 1
ATOM 557 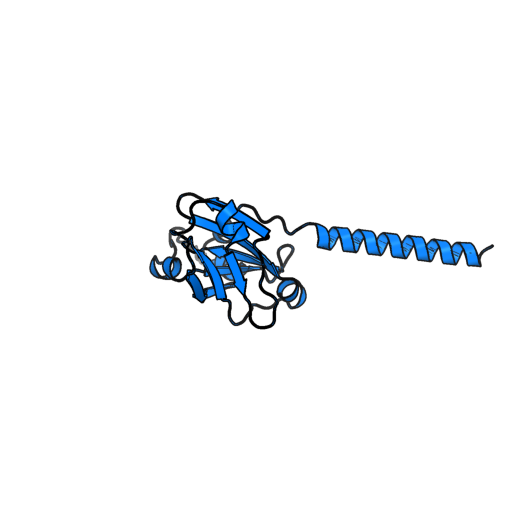O O . ASP A 1 74 ? -17.279 -6.054 5.822 1.00 71.81 74 ASP A O 1
ATOM 561 N N . ASP A 1 75 ? -15.766 -7.552 6.534 1.00 69.19 75 ASP A N 1
ATOM 562 C CA . ASP A 1 75 ? -15.450 -6.994 7.850 1.00 69.19 75 ASP A CA 1
ATOM 563 C C . ASP A 1 75 ? -14.132 -6.195 7.896 1.00 69.19 75 ASP A C 1
ATOM 565 O O . ASP A 1 75 ? -13.692 -5.787 8.973 1.00 69.19 75 ASP A O 1
ATOM 569 N N . HIS A 1 76 ? -13.487 -5.965 6.751 1.00 73.94 76 HIS A N 1
ATOM 570 C CA . HIS A 1 76 ? -12.198 -5.282 6.673 1.00 73.94 76 HIS A CA 1
ATOM 571 C C . HIS A 1 76 ? -12.083 -4.350 5.460 1.00 73.94 76 HIS A C 1
ATOM 573 O O . HIS A 1 76 ? -12.920 -4.323 4.556 1.00 73.94 76 HIS A O 1
ATOM 579 N N . PHE A 1 77 ? -11.014 -3.553 5.448 1.00 80.19 77 PHE A N 1
ATOM 580 C CA . PHE A 1 77 ? -10.661 -2.691 4.325 1.00 80.19 77 PHE A CA 1
ATOM 581 C C . PHE A 1 77 ? -9.421 -3.234 3.632 1.00 80.19 77 PHE A C 1
ATOM 583 O O . PHE A 1 77 ? -8.433 -3.570 4.285 1.00 80.19 77 PHE A O 1
ATOM 590 N N . VAL A 1 78 ? -9.464 -3.269 2.305 1.00 83.44 78 VAL A N 1
ATOM 591 C CA . VAL A 1 78 ? -8.278 -3.453 1.475 1.00 83.44 78 VAL A CA 1
ATOM 592 C C . VAL A 1 78 ? -7.842 -2.080 0.994 1.00 83.44 78 VAL A C 1
ATOM 594 O O . VAL A 1 78 ? -8.605 -1.374 0.331 1.00 83.44 78 VAL A O 1
ATOM 597 N N . ILE A 1 79 ? -6.629 -1.687 1.372 1.00 87.69 79 ILE A N 1
ATOM 598 C CA . ILE A 1 79 ? -6.091 -0.351 1.112 1.00 87.69 79 ILE A CA 1
ATOM 599 C C . ILE A 1 79 ? -4.917 -0.494 0.151 1.00 87.69 79 ILE A C 1
ATOM 601 O O . ILE A 1 79 ? -3.990 -1.260 0.409 1.00 87.69 79 ILE A O 1
ATOM 605 N N . SER A 1 80 ? -4.946 0.245 -0.950 1.00 89.38 80 SER A N 1
ATOM 606 C CA . SER A 1 80 ? -3.871 0.266 -1.939 1.00 89.38 80 SER A CA 1
ATOM 607 C C . SER A 1 80 ? -3.070 1.557 -1.838 1.00 89.38 80 SER A C 1
ATOM 609 O O . SER A 1 80 ? -3.635 2.634 -1.647 1.00 89.38 80 SER A O 1
ATOM 611 N N . PHE A 1 81 ? -1.759 1.447 -2.020 1.00 90.56 81 PHE A N 1
ATOM 612 C CA . PHE A 1 81 ? -0.817 2.556 -2.146 1.00 90.56 81 PHE A CA 1
ATOM 613 C C . PHE A 1 81 ? 0.056 2.343 -3.384 1.00 90.56 81 PHE A C 1
ATOM 615 O O . PHE A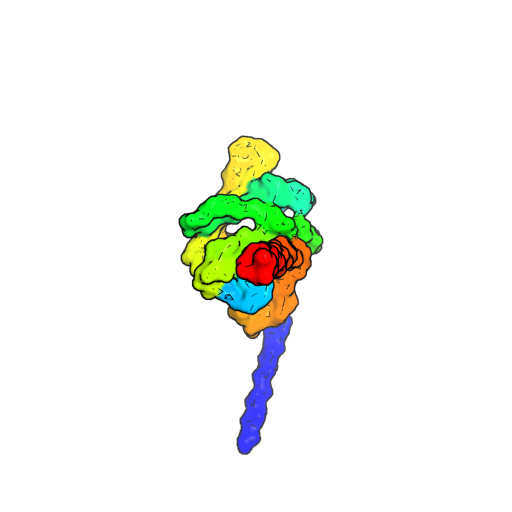 1 81 ? 0.142 1.236 -3.922 1.00 90.56 81 PHE A O 1
ATOM 622 N N . TYR A 1 82 ? 0.722 3.408 -3.821 1.00 89.62 82 TYR A N 1
ATOM 623 C CA . TYR A 1 82 ? 1.728 3.348 -4.872 1.00 89.62 82 TYR A CA 1
ATOM 624 C C . TYR A 1 82 ? 2.997 4.051 -4.400 1.00 89.62 82 TYR A C 1
ATOM 626 O O . TYR A 1 82 ? 2.930 5.209 -3.991 1.00 89.62 82 TYR A O 1
ATOM 634 N N . SER A 1 83 ? 4.128 3.355 -4.483 1.00 89.12 83 SER A N 1
ATOM 635 C CA . SER A 1 83 ? 5.464 3.901 -4.241 1.00 89.12 83 SER A CA 1
ATOM 636 C C . SER A 1 83 ? 6.228 3.933 -5.556 1.00 89.12 83 SER A C 1
ATOM 638 O O . SER A 1 83 ? 6.485 2.894 -6.174 1.00 89.12 83 SER A O 1
ATOM 640 N N . SER A 1 84 ? 6.611 5.134 -5.990 1.00 85.88 84 SER A N 1
ATOM 641 C CA . SER A 1 84 ? 7.489 5.280 -7.153 1.00 85.88 84 SER A CA 1
ATOM 642 C C . SER A 1 84 ? 8.909 4.807 -6.859 1.00 85.88 84 SER A C 1
ATOM 644 O O . SER A 1 84 ? 9.605 4.396 -7.781 1.00 85.88 84 SER A O 1
ATOM 646 N N . ASP A 1 85 ? 9.343 4.869 -5.598 1.00 87.19 85 ASP A N 1
ATOM 647 C CA . ASP A 1 85 ? 10.667 4.389 -5.210 1.00 87.19 85 ASP A CA 1
ATOM 648 C C . ASP A 1 85 ? 10.759 2.874 -5.403 1.00 87.19 85 ASP A C 1
ATOM 650 O O . ASP A 1 85 ? 11.612 2.396 -6.144 1.00 87.19 85 ASP A O 1
ATOM 654 N N . ILE A 1 86 ? 9.781 2.123 -4.889 1.00 86.88 86 ILE A N 1
ATOM 655 C CA . ILE A 1 86 ? 9.697 0.671 -5.101 1.00 86.88 86 ILE A CA 1
ATOM 656 C C . ILE A 1 86 ? 9.517 0.335 -6.587 1.00 86.88 86 ILE A C 1
ATOM 658 O O . ILE A 1 86 ? 10.143 -0.610 -7.073 1.00 86.88 86 ILE A O 1
ATOM 662 N N . ALA A 1 87 ? 8.711 1.115 -7.322 1.00 85.50 87 ALA A N 1
ATOM 663 C CA . ALA A 1 87 ? 8.536 0.941 -8.766 1.00 85.50 87 ALA A CA 1
ATOM 664 C C . ALA A 1 87 ? 9.863 1.026 -9.542 1.00 85.50 87 ALA A C 1
ATOM 666 O O . ALA A 1 87 ? 10.053 0.309 -10.522 1.00 85.50 87 ALA A O 1
ATOM 667 N N . ASN A 1 88 ? 10.781 1.889 -9.101 1.00 83.19 88 ASN A N 1
ATOM 668 C CA . ASN A 1 88 ? 12.066 2.113 -9.761 1.00 83.19 88 ASN A CA 1
ATOM 669 C C . ASN A 1 88 ? 13.177 1.201 -9.228 1.00 83.19 88 ASN A C 1
ATOM 671 O O . ASN A 1 88 ? 14.033 0.760 -9.994 1.00 83.19 88 ASN A O 1
ATOM 675 N N . ALA A 1 89 ? 13.187 0.938 -7.922 1.00 85.56 89 ALA A N 1
ATOM 676 C CA . ALA A 1 89 ? 14.252 0.208 -7.252 1.00 85.56 89 ALA A CA 1
ATOM 677 C C . ALA A 1 89 ? 14.090 -1.316 -7.367 1.00 85.56 89 ALA A C 1
ATOM 679 O O . ALA A 1 89 ? 15.082 -2.045 -7.332 1.00 85.56 89 ALA A O 1
ATOM 680 N N . GLY A 1 90 ? 12.854 -1.810 -7.514 1.00 83.62 90 GLY A N 1
ATOM 681 C CA . GLY A 1 90 ? 12.568 -3.233 -7.728 1.00 83.62 90 GLY A CA 1
ATOM 682 C C . GLY A 1 90 ? 12.898 -4.136 -6.534 1.00 83.62 90 GLY A C 1
ATOM 683 O O . GLY A 1 90 ? 13.011 -5.350 -6.693 1.00 83.62 90 GLY A O 1
ATOM 684 N N . HIS A 1 91 ? 13.059 -3.572 -5.335 1.00 86.69 91 HIS A N 1
ATOM 685 C CA . HIS A 1 91 ? 13.301 -4.323 -4.105 1.00 86.69 91 HIS A CA 1
ATOM 686 C C . HIS A 1 91 ? 12.256 -4.005 -3.036 1.00 86.69 91 HIS A C 1
ATOM 688 O O . HIS A 1 91 ? 11.594 -2.968 -3.061 1.00 86.69 91 HIS A O 1
ATOM 694 N N . LEU A 1 92 ? 12.108 -4.914 -2.071 1.00 87.69 92 LEU A N 1
ATOM 695 C CA . LEU A 1 92 ? 11.207 -4.701 -0.943 1.00 87.69 92 LEU A CA 1
ATOM 696 C C . LEU A 1 92 ? 11.770 -3.629 0.001 1.00 87.69 92 LEU A C 1
A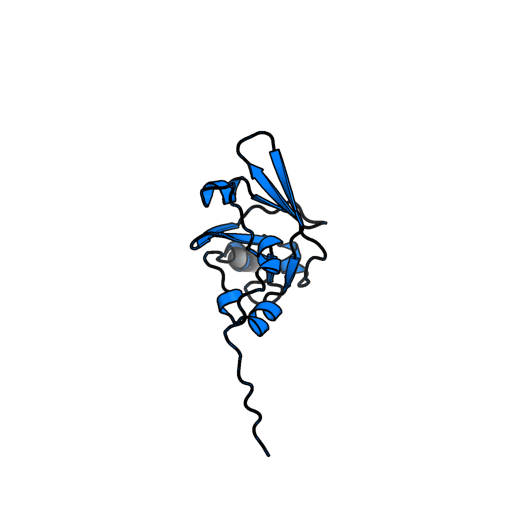TOM 698 O O . LEU A 1 92 ? 12.988 -3.582 0.208 1.00 87.69 92 LEU A O 1
ATOM 702 N N . PRO A 1 93 ? 10.908 -2.809 0.618 1.00 87.56 93 PRO A N 1
ATOM 703 C CA . PRO A 1 93 ? 11.305 -1.983 1.748 1.00 87.56 93 PRO A CA 1
ATOM 704 C C . PRO A 1 93 ? 11.686 -2.858 2.952 1.00 87.56 93 PRO A C 1
ATOM 706 O O . PRO A 1 93 ? 11.171 -3.965 3.121 1.00 87.56 93 PRO A O 1
ATOM 709 N N . ALA A 1 94 ? 12.596 -2.357 3.790 1.00 85.62 94 ALA A N 1
ATOM 710 C CA . ALA A 1 94 ? 13.048 -3.065 4.990 1.00 85.62 94 ALA A CA 1
ATOM 711 C C . ALA A 1 94 ? 12.047 -2.967 6.155 1.00 85.62 94 ALA A C 1
ATOM 713 O O . ALA A 1 94 ? 11.920 -3.910 6.933 1.00 85.62 94 ALA A O 1
ATOM 714 N N . ASP A 1 95 ? 11.347 -1.836 6.267 1.00 87.25 95 ASP A N 1
ATOM 715 C CA . ASP A 1 95 ? 10.333 -1.569 7.289 1.00 87.25 95 ASP A CA 1
ATOM 716 C C . ASP A 1 95 ? 9.230 -0.674 6.703 1.00 87.25 95 ASP A C 1
ATOM 718 O O . ASP A 1 95 ? 9.431 0.008 5.694 1.00 87.25 95 ASP A O 1
ATOM 722 N N . ALA A 1 96 ? 8.047 -0.733 7.302 1.00 88.44 96 ALA A N 1
ATOM 723 C CA . ALA A 1 96 ? 6.883 0.032 6.906 1.00 88.44 96 ALA A CA 1
ATOM 724 C C . ALA A 1 96 ? 5.958 0.211 8.108 1.00 88.44 96 ALA A C 1
ATOM 726 O O . ALA A 1 96 ? 5.713 -0.708 8.896 1.00 88.44 96 ALA A O 1
ATOM 727 N N . ILE A 1 97 ? 5.429 1.420 8.228 1.00 89.31 97 ILE A N 1
ATOM 728 C CA . ILE A 1 97 ? 4.623 1.853 9.356 1.00 89.31 97 ILE A CA 1
ATOM 729 C C . ILE A 1 97 ? 3.315 2.404 8.812 1.00 89.31 97 ILE A C 1
ATOM 731 O O . ILE A 1 97 ? 3.310 3.271 7.944 1.00 89.31 97 ILE A O 1
ATOM 735 N N . VAL A 1 98 ? 2.195 1.928 9.339 1.00 89.88 98 VAL A N 1
ATOM 736 C CA . VAL A 1 98 ? 0.880 2.493 9.041 1.00 89.88 98 VAL A CA 1
ATOM 737 C C . VAL A 1 98 ? 0.501 3.43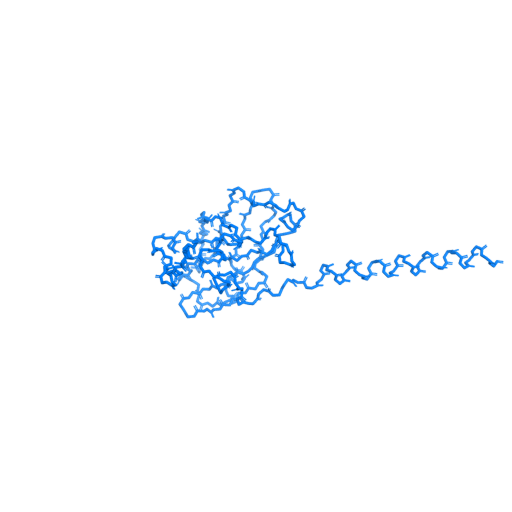9 10.162 1.00 89.88 98 VAL A C 1
ATOM 739 O O . VAL A 1 98 ? 0.600 3.088 11.340 1.00 89.88 98 VAL A O 1
ATOM 742 N N . THR A 1 99 ? 0.051 4.631 9.793 1.00 89.75 99 THR A N 1
ATOM 743 C CA . THR A 1 99 ? -0.482 5.619 10.726 1.00 89.75 99 THR A CA 1
ATOM 744 C C . THR A 1 99 ? -1.936 5.912 10.396 1.00 89.75 99 THR A C 1
ATOM 746 O O . THR A 1 99 ? -2.326 5.930 9.227 1.00 89.75 99 THR A O 1
ATOM 749 N N . TRP A 1 100 ? -2.765 6.115 11.420 1.00 90.94 100 TRP A N 1
ATOM 750 C CA . TRP A 1 100 ? -4.132 6.584 11.213 1.00 90.94 100 TRP A CA 1
ATOM 751 C C . TRP A 1 100 ? -4.664 7.438 12.353 1.00 90.94 100 TRP A C 1
ATOM 753 O O . TRP A 1 100 ? -4.267 7.316 13.513 1.00 90.94 100 TRP A O 1
ATOM 763 N N . GLU A 1 101 ? -5.606 8.304 12.002 1.00 86.81 101 GLU A N 1
ATOM 764 C CA . GLU A 1 101 ? -6.326 9.153 12.945 1.00 86.81 101 GLU A CA 1
ATOM 765 C C . GLU A 1 101 ? -7.680 8.544 13.306 1.00 86.81 101 GLU A C 1
ATOM 767 O O . GLU A 1 101 ? -8.394 8.008 12.458 1.00 86.81 101 GLU A O 1
ATOM 772 N N . THR A 1 102 ? -8.066 8.665 14.574 1.00 79.75 102 THR A N 1
ATOM 773 C CA . THR A 1 102 ? -9.403 8.283 15.060 1.00 79.75 102 THR A CA 1
ATOM 774 C C . THR A 1 102 ? -10.203 9.525 15.449 1.00 79.75 102 THR A C 1
ATOM 776 O O . THR A 1 102 ? -9.613 10.591 15.597 1.00 79.75 102 THR A O 1
ATOM 779 N N . PRO A 1 103 ? -11.543 9.453 15.586 1.00 68.94 103 PRO A N 1
ATOM 780 C CA . PRO A 1 103 ? -12.325 10.576 16.100 1.00 68.94 103 PRO A CA 1
ATOM 781 C C . PRO A 1 103 ? -11.825 10.999 17.496 1.00 68.94 103 PRO A C 1
ATOM 783 O O . PRO A 1 103 ? -12.096 10.332 18.490 1.00 68.94 103 PRO A O 1
ATOM 786 N N . GLY A 1 104 ? -11.053 12.086 17.556 1.00 67.69 104 GLY A N 1
ATOM 787 C CA . GLY A 1 104 ? -10.353 12.551 18.756 1.00 67.69 104 GLY A CA 1
ATOM 788 C C . GLY A 1 104 ? -8.906 12.971 18.450 1.00 67.69 104 GLY A C 1
ATOM 789 O O . GLY A 1 104 ? -8.491 12.938 17.297 1.00 67.69 104 GLY A O 1
ATOM 790 N N . PRO A 1 105 ? -8.112 13.370 19.458 1.00 64.50 105 PRO A N 1
ATOM 791 C CA . PRO A 1 105 ? -6.720 13.793 19.265 1.00 64.50 105 PRO A CA 1
ATOM 792 C C . PRO A 1 105 ? -5.731 12.615 19.147 1.00 64.50 105 PRO A C 1
ATOM 794 O O . PRO A 1 105 ? -4.523 12.802 19.277 1.00 64.50 105 PRO A O 1
ATOM 797 N N . THR A 1 106 ? -6.220 11.382 18.991 1.00 74.62 106 THR A N 1
ATOM 798 C CA . THR A 1 106 ? -5.384 10.182 19.080 1.00 74.62 106 THR A CA 1
ATOM 799 C C . THR A 1 106 ? -4.901 9.749 17.701 1.00 74.62 106 THR A C 1
ATOM 801 O O . THR A 1 106 ? -5.693 9.306 16.861 1.00 74.62 106 THR A O 1
ATOM 804 N N . HIS A 1 107 ? -3.585 9.834 17.517 1.00 80.75 107 HIS A N 1
ATOM 805 C CA . HIS A 1 107 ? -2.861 9.232 16.404 1.00 80.75 107 HIS A CA 1
ATOM 806 C C . HIS A 1 107 ? -2.434 7.814 16.777 1.00 80.75 107 HIS A C 1
ATOM 808 O O . HIS A 1 107 ? -1.889 7.587 17.860 1.00 80.75 107 HIS A O 1
ATOM 814 N N . HIS A 1 108 ? -2.674 6.874 15.871 1.00 85.38 108 HIS A N 1
ATOM 815 C CA . HIS A 1 108 ? -2.268 5.482 16.011 1.00 85.38 108 HIS A CA 1
ATOM 816 C C . HIS A 1 108 ? -1.167 5.170 15.012 1.00 85.38 108 HIS A C 1
ATOM 818 O O . HIS A 1 108 ? -1.180 5.671 13.887 1.00 85.38 108 HIS A O 1
ATOM 824 N N . THR A 1 109 ? -0.234 4.324 15.437 1.00 87.06 109 THR A N 1
ATOM 825 C CA . THR A 1 109 ? 0.917 3.899 14.646 1.00 87.06 109 THR A CA 1
ATOM 826 C C . THR A 1 109 ? 1.116 2.406 14.849 1.00 87.06 109 THR A C 1
ATOM 828 O O . THR A 1 109 ? 1.146 1.939 15.989 1.00 87.06 109 THR A O 1
ATOM 831 N N . GLN A 1 110 ? 1.283 1.661 13.760 1.00 87.12 110 GLN A N 1
ATOM 832 C CA . GLN A 1 110 ? 1.510 0.222 13.803 1.00 87.12 110 GLN A CA 1
ATOM 833 C C . GLN A 1 110 ? 2.552 -0.197 12.765 1.00 87.12 110 GLN A C 1
ATOM 835 O O . GLN A 1 110 ? 2.460 0.174 11.595 1.00 87.12 110 GLN A O 1
ATOM 840 N N . HIS A 1 111 ? 3.530 -0.996 13.194 1.00 85.31 111 HIS A N 1
ATOM 841 C CA . HIS A 1 111 ? 4.441 -1.676 12.275 1.00 85.31 111 HIS A CA 1
ATOM 842 C C . HIS A 1 111 ? 3.694 -2.784 11.544 1.00 85.31 111 HIS A C 1
ATOM 844 O O . HIS A 1 111 ? 2.963 -3.555 12.169 1.00 85.31 111 HIS A O 1
ATOM 850 N N . VAL A 1 112 ? 3.904 -2.875 10.235 1.00 86.62 112 VAL A N 1
ATOM 851 C CA . VAL A 1 112 ? 3.263 -3.882 9.388 1.00 86.62 112 VAL A CA 1
ATOM 852 C C . VAL A 1 112 ? 4.290 -4.835 8.813 1.00 86.62 112 VAL A C 1
ATOM 854 O O . VAL A 1 112 ? 5.405 -4.461 8.452 1.00 86.62 112 VAL A O 1
ATOM 857 N N . ARG A 1 113 ? 3.905 -6.104 8.703 1.00 87.06 113 ARG A N 1
ATOM 858 C CA . ARG A 1 113 ? 4.783 -7.115 8.119 1.00 87.06 113 ARG A CA 1
ATOM 859 C C . ARG A 1 113 ? 4.820 -6.973 6.602 1.00 87.06 113 ARG A C 1
ATOM 861 O O . ARG A 1 113 ? 3.777 -7.008 5.954 1.00 87.06 113 ARG A O 1
ATOM 868 N N . ILE A 1 114 ? 6.021 -6.913 6.039 1.00 88.38 114 ILE A N 1
ATOM 869 C CA . ILE A 1 114 ? 6.248 -6.738 4.601 1.00 88.38 114 ILE A CA 1
ATOM 870 C C . ILE A 1 114 ? 6.441 -8.093 3.935 1.00 88.38 114 ILE A C 1
ATOM 872 O O . ILE A 1 114 ? 7.261 -8.898 4.375 1.00 88.38 114 ILE A O 1
ATOM 876 N N . THR A 1 115 ? 5.680 -8.357 2.875 1.00 88.25 115 THR A N 1
ATOM 877 C CA . THR A 1 115 ? 5.792 -9.596 2.098 1.00 88.25 115 THR A CA 1
ATOM 878 C C . THR A 1 115 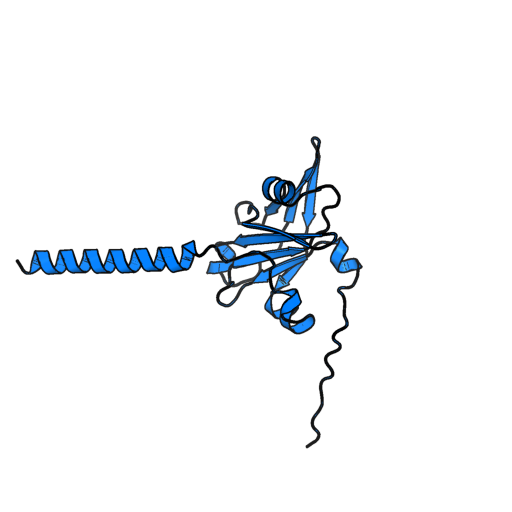? 5.756 -9.295 0.603 1.00 88.25 115 THR A C 1
ATOM 880 O O . THR A 1 115 ? 4.938 -8.501 0.146 1.00 88.25 115 THR A O 1
ATOM 883 N N . ALA A 1 116 ? 6.620 -9.949 -0.177 1.00 87.25 116 ALA A N 1
ATOM 884 C CA . ALA A 1 116 ? 6.561 -9.861 -1.634 1.00 87.25 116 ALA A CA 1
ATOM 885 C C . ALA A 1 116 ? 5.298 -10.529 -2.188 1.00 87.25 116 ALA A C 1
ATOM 887 O O . ALA A 1 116 ? 4.959 -11.647 -1.787 1.00 87.25 116 ALA A O 1
ATOM 888 N N . ALA A 1 117 ? 4.664 -9.877 -3.161 1.00 86.31 117 ALA A N 1
ATOM 889 C CA . ALA A 1 117 ? 3.490 -10.369 -3.875 1.00 86.31 117 ALA A CA 1
ATOM 890 C C . ALA A 1 117 ? 3.697 -11.785 -4.433 1.00 86.31 117 ALA A C 1
ATOM 892 O O . ALA A 1 117 ? 2.894 -12.671 -4.172 1.00 86.31 117 ALA A O 1
ATOM 893 N N . GLU A 1 118 ? 4.828 -12.048 -5.085 1.00 85.00 118 GLU A N 1
ATOM 894 C CA . GLU A 1 118 ? 5.188 -13.366 -5.631 1.00 85.00 118 GLU A CA 1
ATOM 895 C C . GLU A 1 118 ? 5.236 -14.491 -4.581 1.00 85.00 118 GLU A C 1
ATOM 897 O O . GLU A 1 118 ? 4.930 -15.648 -4.875 1.00 85.00 118 GLU A O 1
ATOM 902 N N . ASN A 1 119 ? 5.607 -14.167 -3.339 1.00 84.38 119 ASN A N 1
ATOM 903 C CA . ASN A 1 119 ? 5.657 -15.141 -2.253 1.00 84.38 119 ASN A CA 1
ATOM 904 C C . ASN A 1 119 ? 4.255 -15.429 -1.717 1.00 84.38 119 ASN A C 1
ATOM 906 O O . ASN A 1 119 ? 3.941 -16.588 -1.449 1.00 84.38 119 ASN A O 1
ATOM 910 N N . VAL A 1 120 ? 3.410 -14.398 -1.614 1.00 81.25 120 VAL A N 1
ATOM 911 C CA . VAL A 1 120 ? 1.996 -14.556 -1.251 1.00 81.25 120 VAL A CA 1
ATOM 912 C C . VAL A 1 120 ? 1.250 -15.322 -2.343 1.00 81.25 120 VAL A C 1
ATOM 914 O O . VAL A 1 120 ? 0.529 -16.258 -2.027 1.00 81.25 120 VAL A O 1
ATOM 917 N N . GLU A 1 121 ? 1.476 -15.023 -3.623 1.00 79.19 121 GLU A N 1
ATOM 918 C CA . GLU A 1 121 ? 0.851 -15.743 -4.739 1.00 79.19 121 GLU A CA 1
ATOM 919 C C . GLU A 1 121 ? 1.240 -17.220 -4.733 1.00 79.19 121 GLU A C 1
ATOM 921 O O . GLU A 1 121 ? 0.387 -18.093 -4.885 1.00 79.19 121 GLU A O 1
ATOM 926 N N . ARG A 1 122 ? 2.525 -17.516 -4.511 1.00 80.00 122 ARG A N 1
ATOM 927 C CA . ARG A 1 122 ? 3.014 -18.897 -4.455 1.00 80.00 122 ARG A CA 1
ATOM 928 C C . ARG A 1 122 ? 2.433 -19.676 -3.272 1.00 80.00 122 ARG A C 1
ATOM 930 O O . ARG A 1 122 ? 2.233 -20.881 -3.394 1.00 80.00 122 ARG A O 1
ATOM 937 N N . ALA A 1 123 ? 2.203 -19.015 -2.138 1.00 75.25 123 ALA A N 1
ATOM 938 C CA . ALA A 1 123 ? 1.737 -19.655 -0.909 1.00 75.25 123 ALA A CA 1
ATOM 939 C C . ALA A 1 123 ? 0.204 -19.753 -0.811 1.00 75.25 123 ALA A C 1
ATOM 941 O O . ALA A 1 123 ? -0.323 -20.782 -0.397 1.00 75.25 123 ALA A O 1
ATOM 942 N N . GLU A 1 124 ? -0.503 -18.690 -1.188 1.00 70.06 124 GLU A N 1
ATOM 943 C CA . GLU A 1 124 ? -1.939 -18.487 -0.944 1.00 70.06 124 GLU A CA 1
ATOM 944 C C . GLU A 1 124 ? -2.755 -18.412 -2.252 1.00 70.06 124 GLU A C 1
ATOM 946 O O . GLU A 1 124 ? -3.986 -18.420 -2.227 1.00 70.06 124 GLU A O 1
ATOM 951 N N . GLY A 1 125 ? -2.087 -18.387 -3.408 1.00 71.06 125 GLY A N 1
ATOM 952 C CA . GLY A 1 125 ? -2.701 -18.292 -4.731 1.00 71.06 125 GLY A CA 1
ATOM 953 C C . GLY A 1 125 ? -2.908 -16.852 -5.208 1.00 71.06 125 GLY A C 1
ATOM 954 O O . GLY A 1 125 ? -2.897 -15.895 -4.435 1.00 71.06 125 GLY A O 1
ATOM 955 N N . ALA A 1 126 ? -3.153 -16.691 -6.512 1.00 70.25 126 ALA A N 1
ATOM 956 C CA . ALA A 1 126 ? -3.275 -15.378 -7.155 1.00 70.25 126 ALA A CA 1
ATOM 957 C C . ALA A 1 126 ? -4.369 -14.484 -6.539 1.00 70.25 126 ALA A C 1
ATOM 959 O O . ALA A 1 126 ? -4.254 -13.263 -6.550 1.00 70.25 126 ALA A O 1
ATOM 960 N N . GLN A 1 127 ? -5.430 -15.066 -5.972 1.00 65.12 127 GLN A N 1
ATOM 961 C CA . GLN A 1 127 ? -6.517 -14.307 -5.342 1.00 65.12 127 GLN A CA 1
ATOM 962 C C . GLN A 1 127 ? -6.087 -13.588 -4.055 1.00 65.12 127 GLN A C 1
ATOM 964 O O . GLN A 1 127 ? -6.636 -12.539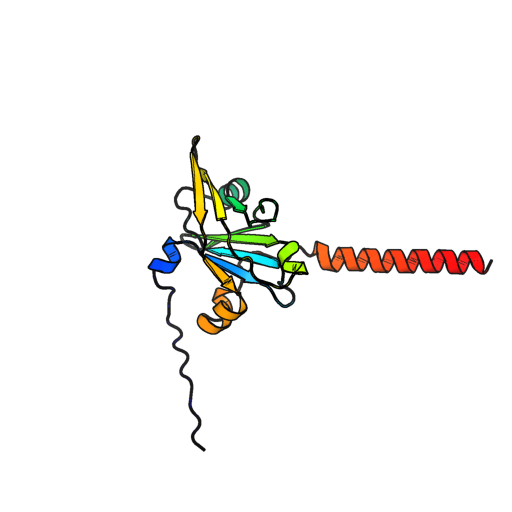 -3.736 1.00 65.12 127 GLN A O 1
ATOM 969 N N . ALA A 1 128 ? -5.092 -14.117 -3.340 1.00 62.72 128 ALA A N 1
ATOM 970 C CA . ALA A 1 128 ? -4.567 -13.494 -2.127 1.00 62.72 128 ALA A CA 1
ATOM 971 C C . ALA A 1 128 ? -3.730 -12.240 -2.423 1.00 62.72 128 ALA A C 1
ATOM 973 O O . ALA A 1 128 ? -3.524 -11.406 -1.544 1.00 62.72 128 ALA A O 1
ATOM 974 N N . VAL A 1 129 ? -3.281 -12.099 -3.671 1.00 66.56 129 VAL A N 1
ATOM 975 C CA . VAL A 1 129 ? -2.472 -10.975 -4.153 1.00 66.56 129 VAL A CA 1
ATOM 976 C C . VAL A 1 129 ? -3.316 -9.984 -4.944 1.00 66.56 129 VAL A C 1
ATOM 978 O O . VAL A 1 129 ? -3.123 -8.777 -4.823 1.00 66.56 129 VAL A O 1
ATOM 981 N N . ARG A 1 130 ? -4.307 -10.480 -5.697 1.00 61.56 130 ARG A N 1
ATOM 982 C CA . ARG A 1 130 ? -5.204 -9.653 -6.509 1.00 61.56 130 ARG A CA 1
ATOM 983 C C . ARG A 1 130 ? -5.925 -8.612 -5.656 1.00 61.56 130 ARG A C 1
ATOM 985 O O . ARG A 1 130 ? -6.643 -8.934 -4.711 1.00 61.56 130 ARG A O 1
ATOM 992 N N . MET A 1 131 ? -5.728 -7.355 -6.031 1.00 59.19 131 MET A N 1
ATOM 993 C CA . MET A 1 131 ? -6.373 -6.201 -5.420 1.00 59.19 131 MET A CA 1
ATOM 994 C C . MET A 1 131 ? -7.841 -6.137 -5.849 1.00 59.19 131 MET A C 1
ATOM 996 O O . MET A 1 131 ? -8.122 -6.154 -7.048 1.00 59.19 131 MET A O 1
ATOM 1000 N N . PRO A 1 132 ? -8.797 -5.949 -4.933 1.00 50.41 132 PRO A N 1
ATOM 1001 C CA . PRO A 1 132 ? -9.961 -5.160 -5.265 1.00 50.41 132 PRO A CA 1
ATOM 1002 C C . PRO A 1 132 ? -9.528 -3.684 -5.258 1.00 50.41 132 PRO A C 1
ATOM 1004 O O . PRO A 1 132 ? -9.286 -3.107 -4.205 1.00 50.41 132 PRO A O 1
ATOM 1007 N N . GLY A 1 133 ? -9.406 -3.072 -6.439 1.00 43.75 133 GLY A N 1
ATOM 1008 C CA . GLY A 1 133 ? -9.513 -1.613 -6.573 1.00 43.75 133 GLY A CA 1
ATOM 1009 C C . GLY A 1 133 ? -8.253 -0.788 -6.845 1.00 43.75 133 GLY A C 1
ATOM 1010 O O . GLY A 1 133 ? -8.389 0.426 -6.950 1.00 43.75 133 GLY A O 1
ATOM 1011 N N . GLY A 1 134 ? -7.065 -1.363 -7.003 1.00 42.59 134 GLY A N 1
ATOM 1012 C CA . GLY A 1 134 ? -5.881 -0.608 -7.424 1.00 42.59 134 GLY A CA 1
ATOM 1013 C C . GLY A 1 134 ? -5.599 -0.800 -8.908 1.00 42.59 134 GLY A C 1
ATOM 1014 O O . GLY A 1 134 ? -4.776 -1.641 -9.249 1.00 42.59 134 GLY A O 1
ATOM 1015 N N . GLU A 1 135 ? -6.248 -0.051 -9.806 1.00 44.66 135 GLU A N 1
ATOM 1016 C CA . GLU A 1 135 ? -5.609 0.136 -11.114 1.00 44.66 135 GLU A CA 1
ATOM 1017 C C . GLU A 1 135 ? -4.290 0.879 -10.847 1.00 44.66 135 GLU A C 1
ATOM 1019 O O . GLU A 1 135 ? -4.327 1.907 -10.157 1.00 44.66 135 GLU A O 1
ATOM 1024 N N . PRO A 1 136 ? -3.125 0.392 -11.327 1.00 44.16 136 PRO A N 1
ATOM 1025 C CA . PRO A 1 136 ? -1.932 1.224 -11.340 1.00 44.16 136 PRO A CA 1
ATOM 1026 C C . PRO A 1 136 ? -2.349 2.497 -12.045 1.00 44.16 136 PRO A C 1
ATOM 1028 O O . PRO A 1 136 ? -2.863 2.412 -13.159 1.00 44.16 136 PRO A O 1
ATOM 1031 N N . THR A 1 137 ? -2.233 3.652 -11.387 1.00 44.41 137 THR A N 1
ATOM 1032 C CA . THR A 1 137 ? -2.642 4.923 -11.976 1.00 44.41 137 THR A CA 1
ATOM 1033 C C . THR A 1 137 ? -1.994 4.969 -13.356 1.00 44.41 137 THR A C 1
ATOM 1035 O O . THR A 1 137 ? -0.772 5.089 -13.462 1.00 44.41 137 THR A O 1
ATOM 1038 N N . ILE A 1 138 ? -2.795 4.817 -14.420 1.00 45.31 138 ILE A N 1
ATOM 1039 C CA . ILE A 1 138 ? -2.324 4.596 -15.804 1.00 45.31 138 ILE A CA 1
ATOM 1040 C C . ILE A 1 138 ? -1.545 5.827 -16.321 1.00 45.31 138 ILE A C 1
ATOM 1042 O O . ILE A 1 138 ? -1.070 5.888 -17.448 1.00 45.31 138 ILE A O 1
ATOM 1046 N N . VAL A 1 139 ? -1.351 6.823 -15.461 1.00 46.16 139 VAL A N 1
ATOM 1047 C CA . VAL A 1 139 ? -0.546 8.014 -15.660 1.00 46.16 139 VAL A CA 1
ATOM 1048 C C . VAL A 1 139 ? 0.893 7.664 -16.035 1.00 46.16 139 VAL A C 1
ATOM 1050 O O . VAL A 1 139 ? 1.422 8.326 -16.913 1.00 46.16 139 VAL A O 1
ATOM 1053 N N . TYR A 1 140 ? 1.534 6.634 -15.466 1.00 47.34 140 TYR A N 1
ATOM 1054 C CA . TYR A 1 140 ? 2.970 6.423 -15.719 1.00 47.34 140 TYR A CA 1
ATOM 1055 C C . TYR A 1 140 ? 3.301 5.933 -17.146 1.00 47.34 140 TYR A C 1
ATOM 1057 O O . TYR A 1 140 ? 4.042 6.627 -17.846 1.00 47.34 140 TYR A O 1
ATOM 1065 N N . PRO A 1 141 ? 2.734 4.822 -17.662 1.00 52.94 141 PRO A N 1
ATOM 1066 C CA . PRO A 1 141 ? 3.021 4.398 -19.035 1.00 52.94 141 PRO A CA 1
ATOM 1067 C C . PRO A 1 141 ? 2.447 5.371 -20.077 1.00 52.94 141 PRO A C 1
ATOM 1069 O O . PRO A 1 141 ? 3.063 5.594 -21.119 1.00 52.94 141 PRO A O 1
ATOM 1072 N N . PHE A 1 142 ? 1.300 5.999 -19.794 1.00 55.28 142 PHE A N 1
ATOM 1073 C CA . PHE A 1 142 ? 0.668 6.940 -20.718 1.00 55.28 142 PHE A CA 1
ATOM 1074 C C . PHE A 1 142 ? 1.412 8.282 -20.791 1.00 55.28 142 PHE A C 1
ATOM 1076 O O . PHE A 1 142 ? 1.626 8.795 -21.888 1.00 55.28 142 PHE A O 1
ATOM 1083 N N . ALA A 1 143 ? 1.874 8.831 -19.661 1.00 58.16 143 ALA A N 1
ATOM 1084 C CA . ALA A 1 143 ? 2.661 10.066 -19.646 1.00 58.16 143 ALA A CA 1
ATOM 1085 C C . ALA A 1 143 ? 4.033 9.875 -20.302 1.00 58.16 143 ALA A C 1
ATOM 1087 O O . ALA A 1 143 ? 4.462 10.739 -21.066 1.00 58.16 143 ALA A O 1
ATOM 1088 N N . VAL A 1 144 ? 4.694 8.732 -20.078 1.00 64.12 144 VAL A N 1
ATOM 1089 C CA . VAL A 1 144 ? 5.936 8.388 -20.791 1.00 64.12 144 VAL A CA 1
ATOM 1090 C C . VAL A 1 144 ? 5.672 8.261 -22.294 1.00 64.12 144 VAL A C 1
ATOM 1092 O O . VAL A 1 144 ? 6.419 8.823 -23.092 1.00 64.12 144 VAL A O 1
ATOM 1095 N N . GLY A 1 145 ? 4.571 7.614 -22.693 1.00 64.19 145 GLY A N 1
ATOM 1096 C CA . GLY A 1 145 ? 4.157 7.531 -24.095 1.00 64.19 145 GLY A CA 1
ATOM 1097 C C . GLY A 1 145 ? 3.933 8.904 -24.737 1.00 64.19 145 GLY A C 1
ATOM 1098 O O . GLY A 1 145 ? 4.449 9.165 -25.824 1.00 64.19 145 GLY A O 1
ATOM 1099 N N . ILE A 1 146 ? 3.237 9.814 -24.048 1.00 74.25 146 ILE A N 1
ATOM 1100 C CA . ILE A 1 146 ? 3.028 11.191 -24.518 1.00 74.25 146 ILE A CA 1
ATOM 1101 C C . ILE A 1 146 ? 4.364 11.920 -24.671 1.00 74.25 146 ILE A C 1
ATOM 1103 O O . ILE A 1 146 ? 4.589 12.544 -25.706 1.00 74.25 146 ILE A O 1
ATOM 1107 N N . LEU A 1 147 ? 5.262 11.827 -23.685 1.00 79.25 147 LEU A N 1
ATOM 1108 C CA . LEU A 1 147 ? 6.564 12.498 -23.729 1.00 79.25 147 LEU A CA 1
ATOM 1109 C C . LEU A 1 147 ? 7.424 12.018 -24.905 1.00 79.25 147 LEU A C 1
ATOM 1111 O O . LEU A 1 147 ? 8.040 12.840 -25.582 1.00 79.25 147 LEU A O 1
ATOM 1115 N N . VAL A 1 148 ? 7.424 10.714 -25.192 1.00 82.31 148 VAL A N 1
ATOM 1116 C CA . VAL A 1 148 ? 8.145 10.147 -26.344 1.00 82.31 148 VAL A CA 1
ATOM 1117 C C . VAL A 1 148 ? 7.572 10.670 -27.663 1.00 82.31 148 VAL A C 1
ATOM 1119 O O . VAL A 1 148 ? 8.330 11.101 -28.531 1.00 82.31 148 VAL A O 1
ATOM 1122 N N . VAL A 1 149 ? 6.244 10.699 -27.811 1.00 85.12 149 VAL A N 1
ATOM 1123 C CA . VAL A 1 149 ? 5.591 11.231 -29.021 1.00 85.12 149 VAL A CA 1
ATOM 1124 C C . VAL A 1 149 ? 5.904 12.720 -29.209 1.00 85.12 149 VAL A C 1
ATOM 1126 O O . VAL A 1 149 ? 6.217 13.147 -30.321 1.00 85.12 149 VAL A O 1
ATOM 1129 N N . LEU A 1 150 ? 5.887 13.504 -28.129 1.00 86.06 150 LEU A N 1
ATOM 1130 C CA . LEU A 1 150 ? 6.200 14.935 -28.157 1.00 86.06 150 LEU A CA 1
ATOM 1131 C C . LEU A 1 150 ? 7.665 15.191 -28.539 1.00 86.06 150 LEU A C 1
ATOM 1133 O O . LEU A 1 150 ? 7.946 16.080 -29.343 1.00 86.06 150 LEU A O 1
ATOM 1137 N N . ALA A 1 151 ? 8.591 14.376 -28.025 1.00 85.81 151 ALA A N 1
ATOM 1138 C CA . ALA A 1 151 ? 10.006 14.444 -28.377 1.00 85.81 151 ALA A CA 1
ATOM 1139 C C . ALA A 1 151 ? 10.252 14.120 -29.861 1.00 85.81 151 ALA A C 1
ATOM 1141 O O . ALA A 1 151 ? 10.996 14.838 -30.528 1.00 85.81 151 ALA A O 1
ATOM 1142 N N . ILE A 1 152 ? 9.590 13.089 -30.401 1.00 89.31 152 ILE A N 1
ATOM 1143 C CA . ILE A 1 152 ? 9.683 12.728 -31.826 1.00 89.31 152 ILE A CA 1
ATOM 1144 C C . ILE A 1 152 ? 9.131 13.852 -32.709 1.00 89.31 152 ILE A C 1
ATOM 1146 O O . ILE A 1 152 ? 9.753 14.214 -33.708 1.00 89.31 152 ILE A O 1
ATOM 1150 N N . PHE A 1 153 ? 7.988 14.433 -32.337 1.00 89.44 153 PHE A N 1
ATOM 1151 C CA . PHE A 1 153 ? 7.383 15.531 -33.088 1.00 89.44 153 PHE A CA 1
ATOM 1152 C C . PHE A 1 153 ? 8.295 16.765 -33.135 1.00 89.44 153 PHE A C 1
ATOM 1154 O O . PHE A 1 153 ? 8.519 17.331 -34.205 1.00 89.44 153 PHE A O 1
ATOM 1161 N N . LEU A 1 154 ? 8.883 17.144 -31.995 1.00 89.00 154 LEU A N 1
ATOM 1162 C CA . LEU A 1 154 ? 9.845 18.247 -31.919 1.00 89.00 154 LEU A CA 1
ATOM 1163 C C . LEU A 1 154 ? 11.107 17.968 -32.743 1.00 89.00 154 LEU A C 1
ATOM 1165 O O . LEU A 1 154 ? 11.553 18.843 -33.483 1.00 89.00 154 LEU A O 1
ATOM 1169 N N . ALA A 1 155 ? 11.653 16.751 -32.672 1.00 86.12 155 ALA A N 1
ATOM 1170 C CA . ALA A 1 155 ? 12.800 16.359 -33.488 1.00 86.12 155 ALA A CA 1
ATOM 1171 C C . ALA A 1 155 ? 12.486 16.453 -34.993 1.00 86.12 155 ALA A C 1
ATOM 1173 O O . ALA A 1 155 ? 13.296 16.974 -35.759 1.00 86.12 155 ALA A O 1
ATOM 1174 N N . GLY A 1 156 ? 11.290 16.026 -35.411 1.00 85.12 156 GLY A N 1
ATOM 1175 C CA . GLY A 1 156 ? 10.821 16.161 -36.792 1.00 85.12 156 GLY A CA 1
ATOM 1176 C C . GLY A 1 156 ? 10.706 17.618 -37.250 1.00 85.12 156 GLY A C 1
ATOM 1177 O O . GLY A 1 156 ? 11.129 17.945 -38.357 1.00 85.12 156 GLY A O 1
ATOM 1178 N N . LEU A 1 157 ? 10.205 18.506 -36.385 1.00 86.50 157 LEU A N 1
ATOM 1179 C CA . LEU A 1 157 ? 10.124 19.947 -36.650 1.00 86.50 157 LEU A CA 1
ATOM 1180 C C . LEU A 1 157 ? 11.505 20.578 -36.865 1.00 86.50 157 LEU A C 1
ATOM 1182 O O . LEU A 1 157 ? 11.681 21.361 -37.795 1.00 86.50 157 LEU A O 1
ATOM 1186 N N . VAL A 1 158 ? 12.491 20.212 -36.041 1.00 84.94 158 VAL A N 1
ATOM 1187 C CA . VAL A 1 158 ? 13.874 20.698 -36.175 1.00 84.94 158 VAL A CA 1
ATOM 1188 C C . VAL A 1 158 ? 14.506 20.211 -37.478 1.00 84.94 158 VAL A C 1
ATOM 1190 O O . VAL A 1 158 ? 15.119 21.003 -38.190 1.00 84.94 158 VAL A O 1
ATOM 1193 N N . ILE A 1 159 ? 14.333 18.932 -37.823 1.00 86.56 159 ILE A N 1
ATOM 1194 C CA . ILE A 1 159 ? 14.854 18.370 -39.078 1.00 86.56 159 ILE A CA 1
ATOM 1195 C C . ILE A 1 159 ? 14.228 19.074 -40.286 1.00 86.56 159 ILE A C 1
ATOM 1197 O O . ILE A 1 159 ? 14.938 19.440 -41.216 1.00 86.56 159 ILE A O 1
ATOM 1201 N N . PHE A 1 160 ? 12.915 19.306 -40.265 1.00 82.12 160 PHE A N 1
ATOM 1202 C CA . PHE A 1 160 ? 12.218 20.015 -41.336 1.00 82.12 160 PHE A CA 1
ATOM 1203 C C . PHE A 1 160 ? 12.693 21.466 -41.479 1.00 82.12 160 PHE A C 1
ATOM 1205 O O . PHE A 1 160 ? 12.942 21.918 -42.592 1.00 82.12 160 PHE A O 1
ATOM 1212 N N . ALA A 1 161 ? 12.884 22.176 -40.363 1.00 78.81 161 ALA A N 1
ATOM 1213 C CA . ALA A 1 161 ? 13.399 23.543 -40.365 1.00 78.81 161 ALA A CA 1
ATOM 1214 C C . ALA A 1 161 ? 14.847 23.649 -40.879 1.00 78.81 161 ALA A C 1
ATOM 1216 O O . ALA A 1 161 ? 15.219 24.691 -41.399 1.00 78.81 161 ALA A O 1
ATOM 1217 N N . LEU A 1 162 ? 15.658 22.594 -40.741 1.00 77.62 162 LEU A N 1
ATOM 1218 C CA . LEU A 1 162 ? 17.020 22.531 -41.289 1.00 77.62 162 LEU A CA 1
ATOM 1219 C C . LEU A 1 162 ? 17.063 22.191 -42.789 1.00 77.62 162 LEU A C 1
ATOM 1221 O O . LEU A 1 162 ? 18.107 22.358 -43.415 1.00 77.62 162 LEU A O 1
ATOM 1225 N N . LEU A 1 163 ? 15.970 21.664 -43.346 1.00 78.62 163 LEU A N 1
ATOM 1226 C CA . LEU A 1 163 ? 15.865 21.253 -44.751 1.00 78.62 163 LEU A CA 1
ATOM 1227 C C . LEU A 1 163 ? 15.266 22.337 -45.665 1.00 78.62 163 LEU A C 1
ATOM 1229 O O . LEU A 1 163 ? 15.297 22.164 -46.885 1.00 78.62 163 LEU A O 1
ATOM 1233 N N . ILE A 1 164 ? 14.719 23.413 -45.090 1.00 72.25 164 ILE A N 1
ATOM 1234 C CA . ILE A 1 164 ? 14.202 24.608 -45.784 1.00 72.25 164 ILE A CA 1
ATOM 1235 C C . ILE A 1 164 ? 15.256 25.710 -45.732 1.00 72.25 164 ILE A C 1
ATOM 1237 O O . ILE A 1 164 ? 15.447 26.370 -46.778 1.00 72.25 164 ILE A O 1
#

Radius of gyration: 20.83 Å; chains: 1; bounding box: 34×67×65 Å

Sequence (164 aa):
MTATSIQYNTNQRPKESDRNAGRIVVHTVGNETGLIRLDIPLPQLATADEVRRKVQLAIPGEAPLSPTSVVAVDDHFVISFYSSDIANAGHLPADAIVTWETPGPTHHTQHVRITAAENVERAEGAQAVRMPGGEPTIVYPFAVGILVVLAIFLAGLVIFALLI

pLDDT: mean 74.99, std 17.36, range [28.7, 93.31]